Protein AF-A0A5B1L0W1-F1 (afdb_monomer_lite)

Structure (mmCIF, N/CA/C/O backbone):
data_AF-A0A5B1L0W1-F1
#
_entry.id   AF-A0A5B1L0W1-F1
#
loop_
_atom_site.group_PDB
_atom_site.id
_atom_site.type_symbol
_atom_site.label_atom_id
_atom_site.label_alt_id
_atom_site.label_comp_id
_atom_site.label_asym_id
_atom_site.label_entity_id
_atom_site.label_seq_id
_atom_site.pdbx_PDB_ins_code
_atom_site.Cartn_x
_atom_site.Cartn_y
_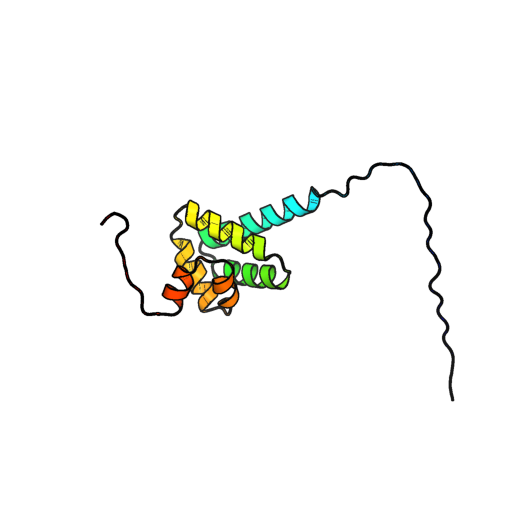atom_site.Cartn_z
_atom_site.occupancy
_atom_site.B_iso_or_equiv
_atom_site.auth_seq_id
_atom_site.auth_comp_id
_atom_site.auth_asym_id
_atom_site.auth_atom_id
_atom_site.pdbx_PDB_model_num
ATOM 1 N N . VAL A 1 1 ? -57.206 -21.236 12.088 1.00 37.44 1 VAL A N 1
ATOM 2 C CA . VAL A 1 1 ? -55.992 -21.729 12.775 1.00 37.44 1 VAL A CA 1
ATOM 3 C C . VAL A 1 1 ? -55.122 -20.520 13.109 1.00 37.44 1 VAL A C 1
ATOM 5 O O . VAL A 1 1 ? -54.642 -19.893 12.183 1.00 37.44 1 VAL A O 1
ATOM 8 N N . ILE A 1 2 ? -55.053 -20.171 14.406 1.00 37.03 2 ILE A N 1
ATOM 9 C CA . ILE A 1 2 ? -53.945 -19.508 15.144 1.00 37.03 2 ILE A CA 1
ATOM 10 C C . ILE A 1 2 ? -53.471 -18.125 14.606 1.00 37.03 2 ILE A C 1
ATOM 12 O O . ILE A 1 2 ? -52.793 -18.054 13.594 1.00 37.03 2 ILE A O 1
ATOM 16 N N . MET A 1 3 ? -53.961 -16.990 15.142 1.00 36.38 3 MET A N 1
ATOM 17 C CA . MET A 1 3 ? -53.456 -16.195 16.304 1.00 36.38 3 MET A CA 1
ATOM 18 C C . MET A 1 3 ? -52.478 -15.075 15.864 1.00 36.38 3 MET A C 1
ATOM 20 O O . MET A 1 3 ? -51.353 -15.342 15.477 1.00 36.38 3 MET A O 1
ATOM 24 N N . LYS A 1 4 ? -52.952 -13.827 15.689 1.00 47.94 4 LYS A N 1
ATOM 25 C CA . LYS A 1 4 ? -52.780 -12.686 16.625 1.00 47.94 4 LYS A CA 1
ATOM 26 C C . LYS A 1 4 ? -51.344 -12.530 17.146 1.00 47.94 4 LYS A C 1
ATOM 28 O O . LYS A 1 4 ? -50.978 -13.278 18.034 1.00 47.94 4 LYS A O 1
ATOM 33 N N . PHE A 1 5 ? -50.638 -11.482 16.711 1.00 38.34 5 PHE A N 1
ATOM 34 C CA . PHE A 1 5 ? -49.940 -10.563 17.622 1.00 38.34 5 PHE A CA 1
ATOM 35 C C . PHE A 1 5 ? -49.796 -9.176 16.981 1.00 38.34 5 PHE A C 1
ATOM 37 O O . PHE A 1 5 ? -49.023 -8.942 16.059 1.00 38.34 5 PHE A O 1
ATOM 44 N N . LEU A 1 6 ? -50.621 -8.271 17.497 1.00 37.94 6 LEU A N 1
ATOM 45 C CA . LEU A 1 6 ? -50.484 -6.825 17.444 1.00 37.94 6 LEU A CA 1
ATOM 46 C C . LEU A 1 6 ? -49.270 -6.453 18.306 1.00 37.94 6 LEU A C 1
ATOM 48 O O . LEU A 1 6 ? -49.268 -6.788 19.489 1.00 37.94 6 LEU A O 1
ATOM 52 N N . VAL A 1 7 ? -48.288 -5.738 17.759 1.00 44.78 7 VAL A N 1
ATOM 53 C CA . VAL A 1 7 ? -47.370 -4.925 18.570 1.00 44.78 7 VAL A CA 1
ATOM 54 C C . VAL A 1 7 ? -47.237 -3.560 17.906 1.00 44.78 7 VAL A C 1
ATOM 56 O O . VAL A 1 7 ? -46.494 -3.359 16.951 1.00 44.78 7 VAL A O 1
ATOM 59 N N . VAL A 1 8 ? -48.036 -2.635 18.429 1.00 41.38 8 VAL A N 1
ATOM 60 C CA . VAL A 1 8 ? -47.885 -1.188 18.295 1.00 41.38 8 VAL A CA 1
ATOM 61 C C . VAL A 1 8 ? -46.628 -0.812 19.073 1.00 41.38 8 VAL A C 1
ATOM 63 O O . VAL A 1 8 ? -46.620 -0.935 20.296 1.00 41.38 8 VAL A O 1
ATOM 66 N N . PHE A 1 9 ? -45.567 -0.376 18.393 1.00 40.97 9 PHE A N 1
ATOM 67 C CA . PHE A 1 9 ? -44.473 0.305 19.080 1.00 40.97 9 PHE A CA 1
ATOM 68 C C . PHE A 1 9 ? -44.806 1.787 19.182 1.00 40.97 9 PHE A C 1
ATOM 70 O O . PHE A 1 9 ? -44.968 2.498 18.191 1.00 40.97 9 PHE A O 1
ATOM 77 N N . ALA A 1 10 ? -45.001 2.180 20.434 1.00 47.66 10 ALA A N 1
ATOM 78 C CA . ALA A 1 10 ? -45.424 3.481 20.878 1.00 47.66 10 ALA A CA 1
ATOM 79 C C . ALA A 1 10 ? -44.440 4.589 20.481 1.00 47.66 10 ALA A C 1
ATOM 81 O O . ALA A 1 10 ? -43.221 4.442 20.507 1.00 47.66 10 ALA A O 1
ATOM 82 N N . SER A 1 11 ? -45.049 5.723 20.171 1.00 46.47 11 SER A N 1
ATOM 83 C CA . SER A 1 11 ? -44.522 7.078 20.183 1.00 46.47 11 SER A CA 1
ATOM 84 C C . SER A 1 11 ? -43.528 7.363 21.314 1.00 46.47 11 SER A C 1
ATOM 86 O O . SER A 1 11 ? -43.900 7.337 22.485 1.00 46.47 11 SER A O 1
ATOM 88 N N . CYS A 1 12 ? -42.324 7.797 20.942 1.00 43.72 12 CYS A N 1
ATOM 89 C CA . CYS A 1 12 ? -41.505 8.695 21.753 1.00 43.72 12 CYS A CA 1
ATOM 90 C C . CYS A 1 12 ? -41.379 10.027 21.009 1.00 43.72 12 CYS A C 1
ATOM 92 O O . CYS A 1 12 ? -40.414 10.275 20.291 1.00 43.72 12 CYS A O 1
ATOM 94 N N . VAL A 1 13 ? -42.391 10.882 21.174 1.00 47.75 13 VAL A N 1
ATOM 95 C CA . VAL A 1 13 ? -42.218 12.330 21.031 1.00 47.75 13 VAL A CA 1
ATOM 96 C C . VAL A 1 13 ? -41.529 12.775 22.315 1.00 47.75 13 VAL A C 1
ATOM 98 O O . VAL A 1 13 ? -42.161 12.809 23.369 1.00 47.75 13 VAL A O 1
ATOM 101 N N . LEU A 1 14 ? -40.228 13.047 22.247 1.00 51.28 14 LEU A N 1
ATOM 102 C CA . LEU A 1 14 ? -39.512 13.700 23.336 1.00 51.28 14 LEU A CA 1
ATOM 103 C C . LEU A 1 14 ? -39.362 15.181 23.015 1.00 51.28 14 LEU A C 1
ATOM 105 O O . LEU A 1 14 ? -38.935 15.580 21.933 1.00 51.28 14 LEU A O 1
ATOM 109 N N . ALA A 1 15 ? -39.826 15.961 23.982 1.00 47.22 15 ALA A N 1
ATOM 110 C CA . ALA A 1 15 ? -39.954 17.394 23.956 1.00 47.22 15 ALA A CA 1
ATOM 111 C C . ALA A 1 15 ? -38.608 18.114 23.805 1.00 47.22 15 ALA A C 1
ATOM 113 O O . ALA A 1 15 ? -37.568 17.676 24.293 1.00 47.22 15 ALA A O 1
ATOM 114 N N . VAL A 1 16 ? -38.715 19.275 23.164 1.00 48.66 16 VAL A N 1
ATOM 115 C CA . VAL A 1 16 ? -37.795 20.410 23.183 1.00 48.66 16 VAL A CA 1
ATOM 116 C C . VAL A 1 16 ? -37.134 20.607 24.551 1.00 48.66 16 VAL A C 1
ATOM 118 O O . VAL A 1 16 ? -37.805 20.850 25.552 1.00 48.66 16 VAL A O 1
ATOM 121 N N . SER A 1 17 ? -35.805 20.653 24.547 1.00 50.00 17 SER A N 1
ATOM 122 C CA . SER A 1 17 ? -35.054 21.616 25.346 1.00 50.00 17 SER A CA 1
ATOM 123 C C . SER A 1 17 ? -34.040 22.302 24.432 1.00 50.00 17 SER A C 1
ATOM 125 O O . SER A 1 17 ? -33.331 21.672 23.649 1.00 50.00 17 SER A O 1
ATOM 127 N N . ALA A 1 18 ? -34.057 23.633 24.460 1.00 50.44 18 ALA A N 1
ATOM 128 C CA . ALA A 1 18 ? -33.112 24.473 23.752 1.00 50.44 18 ALA A CA 1
ATOM 129 C C . ALA A 1 18 ? -31.713 24.248 24.339 1.00 50.44 18 ALA A C 1
ATOM 131 O O . ALA A 1 18 ? -31.421 24.643 25.464 1.00 50.44 18 ALA A O 1
ATOM 132 N N . GLY A 1 19 ? -30.865 23.597 23.559 1.00 40.12 19 GLY A N 1
ATOM 133 C CA . GLY A 1 19 ? -29.457 23.403 23.840 1.00 40.12 19 GLY A CA 1
ATOM 134 C C . GLY A 1 19 ? -28.809 22.994 22.535 1.00 40.12 19 GLY A C 1
ATOM 135 O O . GLY A 1 19 ? -29.051 21.899 22.039 1.00 40.12 19 GLY A O 1
ATOM 136 N N . VAL A 1 20 ? -28.055 23.914 21.945 1.00 48.22 20 VAL A N 1
ATOM 137 C CA . VAL A 1 20 ? -27.181 23.656 20.805 1.00 48.22 20 VAL A CA 1
ATOM 138 C C . VAL A 1 20 ? -26.250 22.509 21.199 1.00 48.22 20 VAL A C 1
ATOM 140 O O . VAL A 1 20 ? -25.291 22.708 21.936 1.00 48.22 20 VAL A O 1
ATOM 143 N N . THR A 1 21 ? -26.551 21.294 20.754 1.00 42.75 21 THR A N 1
ATOM 144 C CA . THR A 1 21 ? -25.566 20.221 20.687 1.00 42.75 21 THR A CA 1
ATOM 145 C C . THR A 1 21 ? -25.166 20.120 19.234 1.00 42.75 21 THR A C 1
ATOM 147 O O . THR A 1 21 ? -25.806 19.476 18.405 1.00 42.75 21 THR A O 1
ATOM 150 N N . GLU A 1 22 ? -24.110 20.864 18.917 1.00 43.91 22 GLU A N 1
ATOM 151 C CA . GLU A 1 22 ? -23.279 20.614 17.753 1.00 43.91 22 GLU A CA 1
ATOM 152 C C . GLU A 1 22 ? -23.078 19.100 17.666 1.00 43.91 22 GLU A C 1
ATOM 154 O O . GLU A 1 22 ? -22.460 18.487 18.541 1.00 43.91 22 GLU A O 1
ATOM 159 N N . MET A 1 23 ? -23.681 18.471 16.655 1.00 45.44 23 MET A N 1
ATOM 160 C CA . MET A 1 23 ? -23.364 17.094 16.316 1.00 45.44 23 MET A CA 1
ATOM 161 C C . MET A 1 23 ? -21.875 17.087 16.006 1.00 45.44 23 MET A C 1
ATOM 163 O O . MET A 1 23 ? -21.434 17.593 14.976 1.00 45.44 23 MET A O 1
ATOM 167 N N . SER A 1 24 ? -21.113 16.609 16.986 1.00 44.50 24 SER A N 1
ATOM 168 C CA . SER A 1 24 ? -19.664 16.616 17.006 1.00 44.50 24 SER A CA 1
ATOM 169 C C . SER A 1 24 ? -19.135 15.863 15.791 1.00 44.50 24 SER A C 1
ATOM 171 O O . SER A 1 24 ? -18.945 14.649 15.806 1.00 44.50 24 SER A O 1
ATOM 173 N N . ALA A 1 25 ? -18.819 16.622 14.746 1.00 47.66 25 ALA A N 1
ATOM 174 C CA . ALA A 1 25 ? -17.901 16.218 13.691 1.00 47.66 25 ALA A CA 1
ATOM 175 C C . ALA A 1 25 ? -16.465 16.014 14.233 1.00 47.66 25 ALA A C 1
ATOM 177 O O . ALA A 1 25 ? -15.572 15.608 13.492 1.00 47.66 25 ALA A O 1
ATOM 178 N N . GLY A 1 26 ? -16.229 16.272 15.528 1.00 42.78 26 GLY A N 1
ATOM 179 C CA . GLY A 1 26 ? -14.925 16.181 16.178 1.00 42.78 26 GLY A CA 1
ATOM 180 C C . GLY A 1 26 ? -14.515 14.772 16.617 1.00 42.78 26 GLY A C 1
ATOM 181 O O . GLY A 1 26 ? -13.323 14.488 16.638 1.00 42.78 26 GLY A O 1
ATOM 182 N N . SER A 1 27 ? -15.453 13.862 16.914 1.00 47.09 27 SER A N 1
ATOM 183 C CA . SER A 1 27 ? -15.097 12.551 17.499 1.00 47.09 27 SER A CA 1
ATOM 184 C C . SER A 1 27 ? -14.750 11.456 16.481 1.00 47.09 27 SER A C 1
ATOM 186 O O . SER A 1 27 ? -14.115 10.474 16.851 1.00 47.09 27 SER A O 1
ATOM 188 N N . MET A 1 28 ? -15.169 11.588 15.218 1.00 52.38 28 MET A N 1
ATOM 189 C CA . MET A 1 28 ? -14.890 10.591 14.165 1.00 52.38 28 MET A CA 1
ATOM 190 C C . MET A 1 28 ? -13.613 10.925 13.372 1.00 52.38 28 MET A C 1
ATOM 192 O O . MET A 1 28 ? -12.990 10.056 12.760 1.00 52.38 28 MET A O 1
ATOM 196 N N . SER A 1 29 ? -13.205 12.198 13.411 1.00 54.97 29 SER A N 1
ATOM 197 C CA . SER A 1 29 ? -11.994 12.707 12.759 1.00 54.97 29 SER A CA 1
ATOM 198 C C . SER A 1 29 ? -10.719 12.218 13.456 1.00 54.97 29 SER A C 1
ATOM 200 O O . SER A 1 29 ? -9.786 11.770 12.789 1.00 54.97 29 SER A O 1
ATOM 202 N N . SER A 1 30 ? -10.706 12.202 14.795 1.00 61.47 30 SER A N 1
ATOM 203 C CA . SER A 1 30 ? -9.592 11.655 15.583 1.00 61.47 30 SER A CA 1
ATOM 204 C C . SER A 1 30 ? -9.379 10.166 15.309 1.00 61.47 30 SER A C 1
ATOM 206 O O . SER A 1 30 ? -8.253 9.754 15.038 1.00 61.47 30 SER A O 1
ATOM 208 N N . SER A 1 31 ? -10.457 9.375 15.253 1.00 83.06 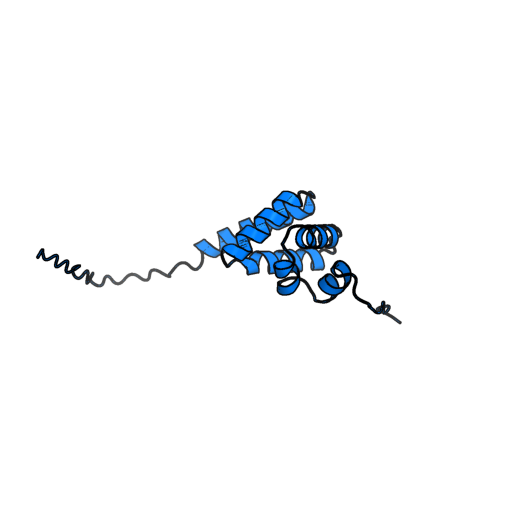31 SER A N 1
ATOM 209 C CA . SER A 1 31 ? -10.349 7.932 15.012 1.00 83.06 31 SER A CA 1
ATOM 210 C C . SER A 1 31 ? -9.803 7.590 13.627 1.00 83.06 31 SER A C 1
ATOM 212 O O . SER A 1 31 ? -9.018 6.660 13.492 1.00 83.06 31 SER A O 1
ATOM 214 N N . ASN A 1 32 ? -10.185 8.327 12.578 1.00 88.62 32 ASN A N 1
ATOM 215 C CA . ASN A 1 32 ? -9.693 8.023 11.230 1.00 88.62 32 ASN A CA 1
ATOM 216 C C . ASN A 1 32 ? -8.212 8.366 11.077 1.00 88.62 32 ASN A C 1
ATOM 218 O O . ASN A 1 32 ? -7.485 7.617 10.432 1.00 88.62 32 ASN A O 1
ATOM 222 N N . LYS A 1 33 ? -7.756 9.445 11.718 1.00 92.12 33 LYS A N 1
ATOM 223 C CA . LYS A 1 33 ? -6.348 9.838 11.692 1.00 92.12 33 LYS A CA 1
ATOM 224 C C . LYS A 1 33 ? -5.448 8.815 12.391 1.00 92.12 33 LYS A C 1
ATOM 226 O O . LYS A 1 33 ? -4.389 8.486 11.869 1.00 92.12 33 LYS A O 1
ATOM 231 N N . GLU A 1 34 ? -5.896 8.253 13.512 1.00 94.12 34 GLU A N 1
ATOM 232 C CA . GLU A 1 34 ? -5.188 7.160 14.195 1.00 94.12 34 GLU A CA 1
ATOM 233 C C . GLU A 1 34 ? -5.100 5.893 13.326 1.00 94.12 34 GLU A C 1
ATOM 235 O O . GLU A 1 34 ? -4.069 5.222 13.293 1.00 94.12 34 GLU A O 1
ATOM 240 N N . LEU A 1 35 ? -6.166 5.564 12.586 1.00 95.19 35 LEU A N 1
ATOM 241 C CA . LEU A 1 35 ? -6.171 4.431 11.654 1.00 95.19 35 LEU A CA 1
ATOM 242 C C . LEU A 1 35 ? -5.251 4.670 10.445 1.00 95.19 35 LEU A C 1
ATOM 244 O O . LEU A 1 35 ? -4.559 3.746 10.016 1.00 95.19 35 LEU A O 1
ATOM 248 N N . GLU A 1 36 ? -5.213 5.898 9.918 1.00 96.50 36 GLU A N 1
ATOM 249 C CA . GLU A 1 36 ? -4.265 6.301 8.871 1.00 96.50 36 GLU A CA 1
ATOM 250 C C . GLU A 1 36 ? -2.821 6.141 9.348 1.00 96.50 36 GLU A C 1
ATOM 252 O O . GLU A 1 36 ? -2.022 5.491 8.675 1.00 96.50 36 GLU A O 1
ATOM 257 N N . GLU A 1 37 ? -2.499 6.669 10.530 1.00 96.25 37 GLU A N 1
ATOM 258 C CA . GLU A 1 37 ? -1.164 6.574 11.119 1.00 96.25 37 GLU A CA 1
ATOM 259 C C . GLU A 1 37 ? -0.760 5.116 11.365 1.00 96.25 37 GLU A C 1
ATOM 261 O O . GLU A 1 37 ? 0.350 4.703 11.030 1.00 96.25 37 GLU A O 1
ATOM 266 N N . LYS A 1 38 ? -1.679 4.292 11.875 1.00 96.62 38 LYS A N 1
ATOM 267 C CA . LYS A 1 38 ? -1.431 2.867 12.101 1.00 96.62 38 LYS A CA 1
ATOM 268 C C . LYS A 1 38 ? -1.132 2.112 10.802 1.00 96.62 38 LYS A C 1
ATOM 270 O O . LYS A 1 38 ? -0.189 1.313 10.758 1.00 96.62 38 LYS A O 1
ATOM 275 N N . LEU A 1 39 ? -1.909 2.358 9.746 1.00 97.50 39 LEU A N 1
ATOM 276 C CA . LEU A 1 39 ? -1.686 1.738 8.440 1.00 97.50 39 LEU A CA 1
ATOM 277 C C . LEU A 1 39 ? -0.367 2.215 7.823 1.00 97.50 39 LEU A C 1
ATOM 279 O O . LEU A 1 39 ? 0.428 1.390 7.375 1.00 97.50 39 LEU A O 1
ATOM 283 N N . TYR A 1 40 ? -0.110 3.522 7.855 1.00 97.62 40 TYR A N 1
ATOM 284 C CA . TYR A 1 40 ? 1.129 4.122 7.368 1.00 97.62 40 TYR A CA 1
ATOM 285 C C . TYR A 1 40 ? 2.358 3.537 8.083 1.00 97.62 40 TYR A C 1
ATOM 287 O O . TYR A 1 40 ? 3.291 3.071 7.430 1.00 97.62 40 TYR A O 1
ATOM 295 N N . ASN A 1 41 ? 2.319 3.441 9.415 1.00 97.12 41 ASN A N 1
ATOM 296 C CA . ASN A 1 41 ? 3.395 2.853 10.213 1.00 97.12 41 ASN A CA 1
ATOM 297 C C . ASN A 1 41 ? 3.613 1.370 9.899 1.00 97.12 41 ASN A C 1
ATOM 299 O O . ASN A 1 41 ? 4.759 0.946 9.784 1.00 97.12 41 ASN A O 1
ATOM 303 N N . SER A 1 42 ? 2.543 0.594 9.693 1.00 97.69 42 SER A N 1
ATOM 304 C CA . SER A 1 42 ? 2.656 -0.819 9.290 1.00 97.69 42 SER A CA 1
ATOM 305 C C . SER A 1 42 ? 3.394 -0.967 7.950 1.00 97.69 42 SER A C 1
ATOM 307 O O . SER A 1 42 ? 4.204 -1.873 7.770 1.00 97.69 42 SER A O 1
ATOM 309 N N . ILE A 1 43 ? 3.154 -0.046 7.010 1.00 97.62 43 ILE A N 1
ATOM 310 C CA . ILE A 1 43 ? 3.830 -0.029 5.706 1.00 97.62 43 ILE A CA 1
ATOM 311 C C . ILE A 1 43 ? 5.296 0.396 5.856 1.00 97.62 43 ILE A C 1
ATOM 313 O O . ILE A 1 43 ? 6.174 -0.191 5.221 1.00 97.62 43 ILE A O 1
ATOM 317 N N . LEU A 1 44 ? 5.592 1.383 6.706 1.00 96.00 44 LEU A N 1
ATOM 318 C CA . LEU A 1 44 ? 6.965 1.829 6.951 1.00 96.00 44 LEU A CA 1
ATOM 319 C C . LEU A 1 44 ? 7.830 0.768 7.636 1.00 96.00 44 LEU A C 1
ATOM 321 O O . LEU A 1 44 ? 8.983 0.583 7.247 1.00 96.00 44 LEU A O 1
ATOM 325 N N . THR A 1 45 ? 7.287 0.048 8.618 1.00 96.19 45 THR A N 1
ATOM 326 C CA . THR A 1 45 ? 8.010 -1.028 9.315 1.00 96.19 45 THR A CA 1
ATOM 327 C C . THR A 1 45 ? 8.143 -2.300 8.476 1.00 96.19 45 THR A C 1
ATOM 329 O O . THR A 1 45 ? 8.892 -3.200 8.851 1.00 96.19 45 THR A O 1
ATOM 332 N N . GLY A 1 46 ? 7.459 -2.372 7.329 1.00 95.25 46 GLY A N 1
ATOM 333 C CA . GLY A 1 46 ? 7.472 -3.530 6.438 1.00 95.25 46 GLY A CA 1
ATOM 334 C C . GLY A 1 46 ? 6.554 -4.669 6.887 1.00 95.25 46 GLY A C 1
ATOM 335 O O . GLY A 1 46 ? 6.634 -5.765 6.332 1.00 95.25 46 GLY A O 1
ATOM 336 N N . ASP A 1 47 ? 5.664 -4.426 7.853 1.00 97.50 47 ASP A N 1
ATOM 337 C CA . ASP A 1 47 ? 4.598 -5.359 8.226 1.00 97.50 47 ASP A CA 1
ATOM 338 C C . ASP A 1 47 ? 3.450 -5.293 7.203 1.00 97.50 47 ASP A C 1
ATOM 340 O O . ASP A 1 47 ? 2.348 -4.781 7.440 1.00 97.50 47 ASP A O 1
ATOM 344 N N . TYR A 1 48 ? 3.744 -5.793 6.003 1.00 97.62 48 TYR A N 1
ATOM 345 C CA . TYR A 1 48 ? 2.813 -5.756 4.882 1.00 97.62 48 TYR A CA 1
ATOM 346 C C . TYR A 1 48 ? 1.614 -6.682 5.076 1.00 97.62 48 TYR A C 1
ATOM 348 O O . TYR A 1 48 ? 0.545 -6.395 4.541 1.00 97.62 48 TYR A O 1
ATOM 356 N N . ASP A 1 49 ? 1.759 -7.764 5.840 1.00 96.69 49 ASP A N 1
ATOM 357 C CA . ASP A 1 49 ? 0.656 -8.688 6.107 1.00 96.69 49 ASP A CA 1
ATOM 358 C C . ASP A 1 49 ? -0.406 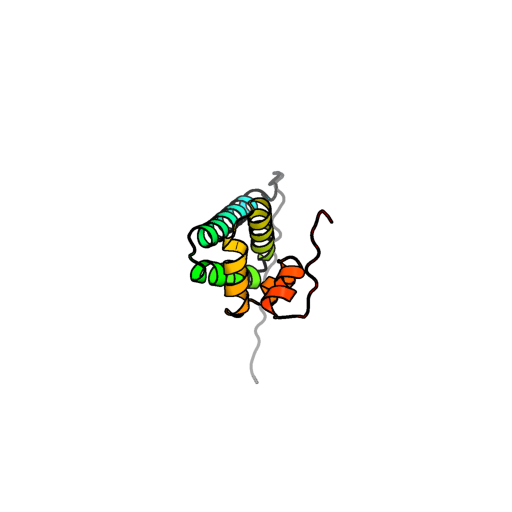-7.994 6.979 1.00 96.69 49 ASP A C 1
ATOM 360 O O . ASP A 1 49 ? -1.602 -8.029 6.660 1.00 96.69 49 ASP A O 1
ATOM 364 N N . SER A 1 50 ? 0.020 -7.252 8.011 1.00 97.12 50 SER A N 1
ATOM 365 C CA . SER A 1 50 ? -0.880 -6.382 8.774 1.00 97.12 50 SER A CA 1
ATOM 366 C C . SER A 1 50 ? -1.433 -5.235 7.935 1.00 97.12 50 SER A C 1
ATOM 368 O O . SER A 1 50 ? -2.609 -4.900 8.085 1.00 97.12 50 SER A O 1
ATOM 370 N N . ALA A 1 51 ? -0.631 -4.619 7.062 1.00 97.81 51 ALA A N 1
ATOM 371 C CA . ALA A 1 51 ? -1.099 -3.532 6.202 1.00 97.81 51 ALA A CA 1
ATOM 372 C C . ALA A 1 51 ? -2.205 -4.004 5.242 1.00 97.81 51 ALA A C 1
ATOM 374 O O . ALA A 1 51 ? -3.253 -3.372 5.151 1.00 97.81 51 ALA A O 1
ATOM 375 N N . VAL A 1 52 ? -2.025 -5.154 4.584 1.00 98.06 52 VAL A N 1
ATOM 376 C CA . VAL A 1 52 ? -3.034 -5.741 3.687 1.00 98.06 52 VAL A CA 1
ATOM 377 C C . VAL A 1 52 ? -4.317 -6.066 4.449 1.00 98.06 52 VAL A C 1
ATOM 379 O O . VAL A 1 52 ? -5.404 -5.710 3.993 1.00 98.06 52 VAL A O 1
ATOM 382 N N . ARG A 1 53 ? -4.208 -6.690 5.629 1.00 97.75 53 ARG A N 1
ATOM 383 C CA . ARG A 1 53 ? -5.372 -7.018 6.464 1.00 97.75 53 ARG A CA 1
ATOM 384 C C . ARG A 1 53 ? -6.157 -5.769 6.870 1.00 97.75 53 ARG A C 1
ATOM 386 O O . ARG A 1 53 ? -7.378 -5.760 6.732 1.00 97.75 53 ARG A O 1
ATOM 393 N N . GLN A 1 54 ? -5.465 -4.724 7.325 1.00 97.25 54 GLN A N 1
ATOM 394 C CA . GLN A 1 54 ? -6.081 -3.446 7.695 1.00 97.25 54 GLN A CA 1
ATOM 395 C C . GLN A 1 54 ? -6.787 -2.798 6.502 1.00 97.25 54 GLN A C 1
ATOM 397 O O . GLN A 1 54 ? -7.930 -2.372 6.624 1.00 97.25 54 GLN A O 1
ATOM 402 N N . SER A 1 55 ? -6.161 -2.789 5.327 1.00 97.69 55 SER A N 1
ATOM 403 C CA . SER A 1 55 ? -6.753 -2.190 4.128 1.00 97.69 55 SER A CA 1
ATOM 404 C C . SER A 1 55 ? -7.997 -2.926 3.641 1.00 97.69 55 SER A C 1
ATOM 406 O O . SER A 1 55 ? -8.979 -2.284 3.273 1.00 97.69 55 SER A O 1
ATOM 408 N N . LEU A 1 56 ? -7.997 -4.260 3.678 1.00 97.56 56 LEU A N 1
ATOM 409 C CA . LEU A 1 56 ? -9.191 -5.053 3.368 1.00 97.56 56 LEU A CA 1
ATOM 410 C C . LEU A 1 56 ? -10.322 -4.766 4.364 1.00 97.56 56 LEU A C 1
ATOM 412 O O . LEU A 1 56 ? -11.474 -4.600 3.970 1.00 97.56 56 LEU A O 1
ATOM 416 N N . GLU A 1 57 ? -9.995 -4.668 5.652 1.00 96.75 57 GLU A N 1
ATOM 417 C CA . GLU A 1 57 ? -10.958 -4.323 6.695 1.00 96.75 57 GLU A CA 1
ATOM 418 C C . GLU A 1 57 ? -11.543 -2.914 6.497 1.00 96.75 57 GLU A C 1
ATOM 420 O O . GLU A 1 57 ? -12.761 -2.740 6.557 1.00 96.75 57 GLU A O 1
ATOM 425 N N . TYR A 1 58 ? -10.708 -1.914 6.206 1.00 96.31 58 TYR A N 1
ATOM 426 C CA . TYR A 1 58 ? -11.159 -0.537 5.993 1.00 96.31 58 TYR A CA 1
ATOM 427 C C . TYR A 1 58 ? -12.017 -0.393 4.739 1.00 96.31 58 TYR A C 1
ATOM 429 O O . TYR A 1 58 ? -13.019 0.319 4.782 1.00 96.31 58 TYR A O 1
ATOM 437 N N . GLU A 1 59 ? -11.686 -1.091 3.650 1.00 96.25 59 GLU A N 1
ATOM 438 C CA . GLU A 1 59 ? -12.527 -1.099 2.450 1.00 96.25 59 GLU A CA 1
ATOM 439 C C . GLU A 1 59 ? -13.896 -1.734 2.733 1.00 96.25 59 GLU A C 1
ATOM 441 O O . GLU A 1 59 ? -14.924 -1.153 2.385 1.00 96.25 59 GLU A O 1
ATOM 446 N N . ASN A 1 60 ? -13.933 -2.860 3.456 1.00 94.94 60 ASN A N 1
ATOM 447 C CA . ASN A 1 60 ? -15.183 -3.525 3.842 1.00 94.94 60 ASN A CA 1
ATOM 448 C C . ASN A 1 60 ? -16.060 -2.667 4.771 1.00 94.94 60 ASN A C 1
ATOM 450 O O . ASN A 1 60 ? -17.283 -2.777 4.744 1.00 94.94 60 ASN A O 1
ATOM 454 N N . GLN A 1 61 ? -15.452 -1.794 5.579 1.00 94.75 61 GLN A N 1
ATOM 455 C CA . GLN A 1 61 ? -16.157 -0.833 6.435 1.00 94.75 61 GLN A CA 1
ATOM 456 C C . GLN A 1 61 ? -16.571 0.454 5.696 1.00 94.75 61 GLN A C 1
ATOM 458 O O . GLN A 1 61 ? -17.099 1.371 6.324 1.00 94.75 61 GLN A O 1
ATOM 463 N N . GLY A 1 62 ? -16.303 0.572 4.390 1.00 93.88 62 GLY A N 1
ATOM 464 C CA . GLY A 1 62 ? -16.558 1.794 3.621 1.00 93.88 62 GLY A CA 1
ATOM 465 C C . GLY A 1 62 ? -15.616 2.956 3.965 1.00 93.88 62 GLY A C 1
ATOM 466 O O . GLY A 1 62 ? -15.873 4.093 3.579 1.00 93.88 62 GLY A O 1
ATOM 467 N N . LYS A 1 63 ? -14.510 2.685 4.668 1.00 94.88 63 LYS A N 1
ATOM 468 C CA . LYS A 1 63 ? -13.505 3.661 5.120 1.00 94.88 63 LYS A CA 1
ATOM 469 C C . LYS A 1 63 ? -12.295 3.750 4.191 1.00 94.88 63 LYS A C 1
ATOM 471 O O . LYS A 1 63 ? -11.205 4.128 4.613 1.00 94.88 63 LYS A O 1
ATOM 476 N N . GLY A 1 64 ? -12.448 3.420 2.912 1.00 94.50 64 GLY A N 1
ATOM 477 C CA . GLY A 1 64 ? -11.310 3.402 1.994 1.00 94.50 64 GLY A CA 1
ATOM 478 C C . GLY A 1 64 ? -10.677 4.779 1.713 1.00 94.50 64 GLY A C 1
ATOM 479 O O . GLY A 1 64 ? -9.585 4.835 1.157 1.00 94.50 64 GLY A O 1
ATOM 480 N N . SER A 1 65 ? -11.274 5.890 2.169 1.00 95.94 65 SER A N 1
ATOM 481 C CA . SER A 1 65 ? -10.601 7.201 2.213 1.00 95.94 65 SER A CA 1
ATOM 482 C C . SER A 1 65 ? -9.313 7.180 3.048 1.00 95.94 65 SER A C 1
ATOM 484 O O . SER A 1 65 ? -8.353 7.850 2.686 1.00 95.94 65 SER A O 1
ATOM 486 N N . ILE A 1 66 ? -9.259 6.361 4.107 1.00 96.69 66 ILE A N 1
ATOM 487 C CA . ILE A 1 66 ? -8.050 6.130 4.918 1.00 96.69 66 ILE A CA 1
ATOM 488 C C . ILE A 1 66 ? -6.930 5.580 4.029 1.00 96.69 66 ILE A C 1
ATOM 490 O O . ILE A 1 66 ? -5.801 6.064 4.051 1.00 96.69 66 ILE A O 1
ATOM 494 N N . ILE A 1 67 ? -7.258 4.595 3.189 1.00 97.62 67 ILE A N 1
ATOM 495 C CA . ILE A 1 67 ? -6.303 3.961 2.275 1.00 97.62 67 ILE A CA 1
ATOM 496 C C . ILE A 1 67 ? -5.805 4.984 1.252 1.00 97.62 67 ILE A C 1
ATOM 498 O O . ILE A 1 67 ? -4.605 5.066 1.002 1.00 97.62 67 ILE A O 1
ATOM 502 N N . GLN A 1 68 ? -6.712 5.790 0.693 1.00 97.62 68 GLN A N 1
ATOM 503 C CA . GLN A 1 68 ? -6.368 6.848 -0.256 1.00 97.62 68 GLN A CA 1
ATOM 504 C C . GLN A 1 68 ? -5.393 7.868 0.343 1.00 97.62 68 GLN A C 1
ATOM 506 O O . GLN A 1 68 ? -4.391 8.204 -0.287 1.00 97.62 68 GLN A O 1
ATOM 511 N N . ASN A 1 69 ? -5.666 8.334 1.562 1.00 97.31 69 ASN A N 1
ATOM 512 C CA . ASN A 1 69 ? -4.825 9.310 2.249 1.00 97.31 69 ASN A CA 1
ATOM 513 C C . ASN A 1 69 ? -3.431 8.743 2.532 1.00 97.31 69 ASN A C 1
ATOM 515 O O . ASN A 1 69 ? -2.431 9.391 2.229 1.00 97.31 69 ASN A O 1
ATOM 519 N N . VAL A 1 70 ? -3.351 7.501 3.018 1.00 97.62 70 VAL A N 1
ATOM 520 C CA . VAL A 1 70 ? -2.067 6.832 3.271 1.00 97.62 70 VAL A CA 1
ATOM 521 C C . VAL A 1 70 ? -1.263 6.645 1.983 1.00 97.62 70 VAL A C 1
ATOM 523 O O . VAL A 1 70 ? -0.069 6.931 1.972 1.00 97.62 70 VAL A O 1
ATOM 526 N N . VAL A 1 71 ? -1.895 6.221 0.882 1.00 97.69 71 VAL A N 1
ATOM 527 C CA . VAL A 1 71 ? -1.218 6.079 -0.420 1.00 97.69 71 VAL A CA 1
ATOM 528 C C . VAL A 1 71 ? -0.688 7.423 -0.919 1.00 97.69 71 VAL A C 1
ATOM 530 O O . VAL A 1 71 ? 0.454 7.493 -1.370 1.00 97.69 71 VAL A O 1
ATOM 533 N N . ASN A 1 72 ? -1.477 8.494 -0.804 1.00 97.31 72 ASN A N 1
ATOM 534 C CA . ASN A 1 72 ? -1.037 9.834 -1.187 1.00 97.31 72 ASN A CA 1
ATOM 535 C C . ASN A 1 72 ? 0.183 10.276 -0.373 1.00 97.31 72 ASN A C 1
ATOM 537 O O . ASN A 1 72 ? 1.167 10.719 -0.961 1.00 97.31 72 ASN A O 1
ATOM 541 N N . ASN A 1 73 ? 0.148 10.101 0.950 1.00 96.88 73 ASN A N 1
ATOM 542 C CA . ASN A 1 73 ? 1.261 10.474 1.824 1.00 96.88 73 ASN A CA 1
ATOM 543 C C . ASN A 1 73 ? 2.527 9.676 1.490 1.00 96.88 73 ASN A C 1
ATOM 545 O O . ASN A 1 73 ? 3.582 10.261 1.288 1.00 96.88 73 ASN A O 1
ATOM 549 N N . LEU A 1 74 ? 2.416 8.359 1.300 1.00 96.69 74 LEU A N 1
ATOM 550 C CA . LEU A 1 74 ? 3.551 7.512 0.920 1.00 96.69 74 LEU A CA 1
ATOM 551 C C . LEU A 1 74 ? 4.214 7.936 -0.404 1.00 96.69 74 LEU A C 1
ATOM 553 O O . LEU A 1 74 ? 5.438 7.864 -0.532 1.00 96.69 74 LEU A O 1
ATOM 557 N N . ILE A 1 75 ? 3.418 8.391 -1.379 1.00 96.12 75 ILE A N 1
ATOM 558 C CA . ILE A 1 75 ? 3.919 8.914 -2.657 1.00 96.12 75 ILE A CA 1
ATOM 559 C C . ILE A 1 75 ? 4.602 10.272 -2.464 1.00 96.12 75 ILE A C 1
ATOM 561 O O . ILE A 1 75 ? 5.671 10.490 -3.033 1.00 96.12 75 ILE A O 1
ATOM 565 N N . ILE A 1 76 ? 4.001 11.170 -1.676 1.00 96.38 76 ILE A N 1
ATOM 566 C CA . ILE A 1 76 ? 4.565 12.493 -1.359 1.00 96.38 76 ILE A CA 1
ATOM 567 C C . ILE A 1 76 ? 5.915 12.342 -0.651 1.00 96.38 76 ILE A C 1
ATOM 569 O O . ILE A 1 76 ? 6.874 13.020 -1.013 1.00 96.38 76 ILE A O 1
ATOM 573 N N . ASP A 1 77 ? 6.007 11.402 0.287 1.00 95.38 77 ASP A N 1
ATOM 574 C CA . ASP A 1 77 ? 7.222 11.128 1.055 1.00 95.38 77 ASP A CA 1
ATOM 575 C C . ASP A 1 77 ? 8.297 10.393 0.235 1.00 95.38 77 ASP A C 1
ATOM 577 O O . ASP A 1 77 ? 9.417 10.192 0.705 1.00 95.38 77 ASP A O 1
ATOM 581 N N . GLY A 1 78 ? 7.977 9.950 -0.987 1.00 93.00 78 GLY A N 1
ATOM 582 C CA . GLY A 1 78 ? 8.891 9.172 -1.825 1.00 93.00 78 GLY A CA 1
ATOM 583 C C . GLY A 1 78 ? 9.246 7.811 -1.219 1.00 93.00 78 GLY A C 1
ATOM 584 O O . GLY A 1 78 ? 10.330 7.279 -1.471 1.00 93.00 78 GLY A O 1
ATOM 585 N N . SER A 1 79 ? 8.356 7.240 -0.402 1.00 94.00 79 SER A N 1
ATOM 586 C CA . SER A 1 79 ? 8.617 5.986 0.298 1.00 94.00 79 SER A CA 1
ATOM 587 C C . SER A 1 79 ? 8.674 4.820 -0.683 1.00 94.00 79 SER A C 1
ATOM 589 O O . SER A 1 79 ? 7.696 4.508 -1.369 1.00 94.00 79 SER A O 1
ATOM 591 N N . ARG A 1 80 ? 9.811 4.116 -0.725 1.00 93.75 80 ARG A N 1
ATOM 592 C CA . ARG A 1 80 ? 9.971 2.928 -1.580 1.00 93.75 80 ARG A CA 1
ATOM 593 C C . ARG A 1 80 ? 8.961 1.828 -1.240 1.00 93.75 80 ARG A C 1
ATOM 595 O O . ARG A 1 80 ? 8.420 1.227 -2.160 1.00 93.75 80 ARG A O 1
ATOM 602 N N . ASN A 1 81 ? 8.619 1.686 0.047 1.00 95.94 81 ASN A N 1
ATOM 603 C CA . ASN A 1 81 ? 7.705 0.666 0.572 1.00 95.94 81 ASN A CA 1
ATOM 604 C C . ASN A 1 81 ? 6.291 0.757 -0.032 1.00 95.94 81 ASN A C 1
ATOM 606 O O . ASN A 1 81 ? 5.509 -0.188 0.072 1.00 95.94 81 ASN A O 1
ATOM 610 N N . THR A 1 82 ? 5.953 1.876 -0.687 1.00 96.94 82 THR A N 1
ATOM 611 C CA . THR A 1 82 ? 4.727 2.017 -1.487 1.00 96.94 82 THR A CA 1
ATOM 612 C C . THR A 1 82 ? 4.614 0.920 -2.545 1.00 96.94 82 THR A C 1
ATOM 614 O O . THR A 1 82 ? 3.520 0.408 -2.795 1.00 96.94 82 THR A O 1
ATOM 617 N N . MET A 1 83 ? 5.737 0.541 -3.165 1.00 97.06 83 MET A N 1
ATOM 618 C CA . MET A 1 83 ? 5.772 -0.486 -4.205 1.00 97.06 83 MET A CA 1
ATOM 619 C C . MET A 1 83 ? 5.494 -1.871 -3.625 1.00 97.06 83 MET A C 1
ATOM 621 O O . MET A 1 83 ? 4.639 -2.588 -4.146 1.00 97.06 83 MET A O 1
ATOM 625 N N . GLU A 1 84 ? 6.154 -2.225 -2.523 1.00 97.19 84 GLU A N 1
ATOM 626 C CA . GLU A 1 84 ? 5.943 -3.485 -1.812 1.00 97.19 84 GLU A CA 1
ATOM 627 C C . GLU A 1 84 ? 4.516 -3.595 -1.280 1.00 97.19 84 GLU A C 1
ATOM 629 O O . GLU A 1 84 ? 3.878 -4.634 -1.450 1.00 97.19 84 GLU A O 1
ATOM 634 N N . TYR A 1 85 ? 3.978 -2.521 -0.700 1.00 98.19 85 TYR A N 1
ATOM 635 C CA . TYR A 1 85 ? 2.596 -2.484 -0.232 1.00 98.19 85 TYR A CA 1
ATOM 636 C C . TYR A 1 85 ? 1.601 -2.719 -1.377 1.00 98.19 85 TYR A C 1
ATOM 638 O O . TYR A 1 85 ? 0.704 -3.559 -1.260 1.00 98.19 85 TYR A O 1
ATOM 646 N N . CYS A 1 86 ? 1.790 -2.045 -2.515 1.00 98.19 86 CYS A N 1
ATOM 647 C CA . CYS A 1 86 ? 0.960 -2.245 -3.701 1.00 98.19 86 CYS A CA 1
ATOM 648 C C . CYS A 1 86 ? 1.045 -3.688 -4.226 1.00 98.19 86 CYS A C 1
ATOM 650 O O . CYS A 1 86 ? 0.017 -4.312 -4.500 1.00 98.19 86 CYS A O 1
ATOM 652 N N . TYR A 1 87 ? 2.253 -4.253 -4.298 1.00 98.06 87 TYR A N 1
ATOM 653 C CA . TYR A 1 87 ? 2.465 -5.641 -4.706 1.00 98.06 87 TYR A CA 1
ATOM 654 C C . TYR A 1 87 ? 1.768 -6.630 -3.763 1.00 98.06 87 TYR A C 1
ATOM 656 O O . TYR A 1 87 ? 1.068 -7.538 -4.213 1.00 98.06 87 TYR A O 1
ATOM 664 N N . LYS A 1 88 ? 1.903 -6.433 -2.448 1.00 98.12 88 LYS A N 1
ATOM 665 C CA . LYS A 1 88 ? 1.293 -7.289 -1.424 1.00 98.12 88 LYS A CA 1
ATOM 666 C C . LYS A 1 88 ? -0.231 -7.238 -1.466 1.00 98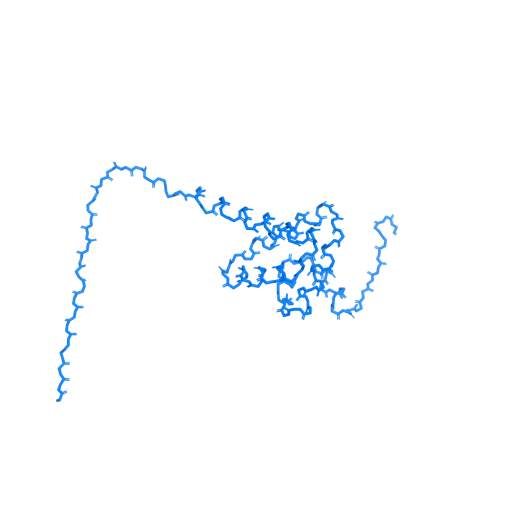.12 88 LYS A C 1
ATOM 668 O O . LYS A 1 88 ? -0.864 -8.288 -1.387 1.00 98.12 88 LYS A O 1
ATOM 673 N N . LEU A 1 89 ? -0.825 -6.067 -1.699 1.00 98.00 89 LEU A N 1
ATOM 674 C CA . LEU A 1 89 ? -2.257 -5.965 -1.993 1.00 98.00 89 LEU A CA 1
ATOM 675 C C . LEU A 1 89 ? -2.631 -6.713 -3.277 1.00 98.00 89 LEU A C 1
ATOM 677 O O . LEU A 1 89 ? -3.651 -7.398 -3.312 1.00 98.00 89 LEU A O 1
ATOM 681 N N . TRP A 1 90 ? -1.821 -6.607 -4.331 1.00 98.00 90 TRP A N 1
ATOM 682 C CA . TRP A 1 90 ? -2.112 -7.233 -5.619 1.00 98.00 90 TRP A CA 1
ATOM 683 C C . TRP A 1 90 ? -2.180 -8.765 -5.542 1.00 98.00 90 TRP A C 1
ATOM 685 O O . TRP A 1 90 ? -3.096 -9.370 -6.107 1.00 98.00 90 TRP A O 1
ATOM 695 N N . VAL A 1 91 ? -1.254 -9.386 -4.807 1.00 97.12 91 VAL A N 1
ATOM 696 C CA . VAL A 1 91 ? -1.231 -10.845 -4.590 1.00 97.12 91 VAL A CA 1
ATOM 697 C C . VAL A 1 91 ? -2.128 -11.300 -3.429 1.00 97.12 91 VAL A C 1
ATOM 699 O O . VAL A 1 91 ? -2.514 -12.462 -3.376 1.00 97.12 91 VAL A O 1
ATOM 702 N N . GLY A 1 92 ? -2.495 -10.394 -2.518 1.00 94.94 92 GLY A N 1
ATOM 703 C CA . GLY A 1 92 ? -3.279 -10.664 -1.307 1.00 94.94 92 GLY A CA 1
ATOM 704 C C . GLY A 1 92 ? -4.778 -10.372 -1.428 1.00 94.94 92 GLY A C 1
ATOM 705 O O . GLY A 1 92 ? -5.376 -9.884 -0.475 1.00 94.94 92 GLY A O 1
ATOM 706 N N . ASN A 1 93 ? -5.396 -10.617 -2.590 1.00 94.88 93 ASN A N 1
ATOM 707 C CA . ASN A 1 93 ? -6.821 -10.346 -2.882 1.00 94.88 93 ASN A CA 1
ATOM 708 C C . ASN A 1 93 ? -7.259 -8.861 -2.809 1.00 94.88 93 ASN A C 1
ATOM 710 O O . ASN A 1 93 ? -8.437 -8.539 -2.967 1.00 94.88 93 ASN A O 1
ATOM 714 N N . GLY A 1 94 ? -6.317 -7.931 -2.658 1.00 96.62 94 GLY A N 1
ATOM 715 C CA . GLY A 1 94 ? -6.531 -6.482 -2.614 1.00 96.62 94 GLY A CA 1
ATOM 716 C C . GLY A 1 94 ? -6.462 -5.783 -3.977 1.00 96.62 94 GLY A C 1
ATOM 717 O O . GLY A 1 94 ? -6.306 -4.566 -4.032 1.00 96.62 94 GLY A O 1
ATOM 718 N N . GLN A 1 95 ? -6.580 -6.498 -5.103 1.00 97.50 95 GLN A N 1
ATOM 719 C CA . GLN A 1 95 ? -6.472 -5.889 -6.442 1.00 97.50 95 GLN A CA 1
ATOM 720 C C . GLN A 1 95 ? -7.493 -4.766 -6.681 1.00 97.50 95 GLN A C 1
ATOM 722 O O . GLN A 1 95 ? -7.200 -3.794 -7.376 1.00 97.50 95 GLN A O 1
ATOM 727 N N . HIS A 1 96 ? -8.698 -4.888 -6.121 1.00 97.25 96 HIS A N 1
ATOM 728 C CA . HIS A 1 96 ? -9.740 -3.867 -6.225 1.00 97.25 96 HIS A CA 1
ATOM 729 C C . HIS A 1 96 ? -9.354 -2.577 -5.478 1.00 97.25 96 HIS A C 1
ATOM 731 O O . HIS A 1 96 ? -9.581 -1.491 -6.006 1.00 97.25 96 HIS A O 1
ATOM 737 N N . ILE A 1 97 ? -8.678 -2.695 -4.328 1.00 97.88 97 ILE A N 1
ATOM 738 C CA . ILE A 1 97 ? -8.114 -1.569 -3.565 1.00 97.88 97 ILE A CA 1
ATOM 739 C C . ILE A 1 97 ? -7.062 -0.849 -4.410 1.00 97.88 97 ILE A C 1
ATOM 741 O O . ILE A 1 97 ? -7.123 0.370 -4.561 1.00 97.88 97 ILE A O 1
ATOM 745 N N . VAL A 1 98 ? -6.152 -1.603 -5.043 1.00 97.88 98 VAL A N 1
ATOM 746 C CA . VAL A 1 98 ? -5.136 -1.033 -5.946 1.00 97.88 98 VAL A CA 1
ATOM 747 C C . VAL A 1 98 ? -5.792 -0.251 -7.084 1.00 97.88 98 VAL A C 1
ATOM 749 O O . VAL A 1 98 ? -5.396 0.868 -7.385 1.00 97.88 98 VAL A O 1
ATOM 752 N N . ARG A 1 99 ? -6.846 -0.800 -7.695 1.00 97.31 99 ARG A N 1
ATOM 753 C CA . ARG A 1 99 ? -7.562 -0.146 -8.803 1.00 97.31 99 ARG A CA 1
ATOM 754 C C . ARG A 1 99 ? -8.304 1.130 -8.393 1.00 97.31 99 ARG A C 1
ATOM 756 O O . ARG A 1 99 ? -8.547 1.957 -9.266 1.00 97.31 99 ARG A O 1
ATOM 763 N N . LYS A 1 100 ? -8.701 1.252 -7.125 1.00 97.75 100 LYS A N 1
ATOM 764 C CA . LYS A 1 100 ? -9.542 2.344 -6.616 1.00 97.75 100 LYS A CA 1
ATOM 765 C C . LYS A 1 100 ? -8.729 3.489 -6.016 1.00 97.75 100 LYS A C 1
ATOM 767 O O . LYS A 1 100 ? -9.098 4.642 -6.205 1.00 97.75 100 LYS A O 1
ATOM 772 N N . TYR A 1 101 ? -7.638 3.172 -5.319 1.00 98.19 101 TYR A N 1
ATOM 773 C CA . TYR A 1 101 ? -6.917 4.140 -4.485 1.00 98.19 101 TYR A CA 1
ATOM 774 C C . TYR A 1 101 ? -5.509 4.477 -4.957 1.00 98.19 101 TYR A C 1
ATOM 776 O O . TYR A 1 101 ? -4.977 5.506 -4.552 1.00 98.19 101 TYR A O 1
ATOM 784 N N . PHE A 1 102 ? -4.904 3.649 -5.809 1.00 97.81 102 PHE A N 1
ATOM 785 C CA . PHE A 1 102 ? -3.575 3.936 -6.336 1.00 97.81 102 PHE A CA 1
ATOM 786 C C . PHE A 1 102 ? -3.663 4.650 -7.684 1.00 97.81 102 PHE A C 1
ATOM 788 O O . PHE A 1 102 ? -4.599 4.418 -8.457 1.00 97.81 102 PHE A O 1
ATOM 795 N N . PRO A 1 103 ? -2.655 5.472 -8.021 1.00 97.56 103 PRO A N 1
ATOM 796 C CA . PRO A 1 103 ? -2.527 6.010 -9.361 1.00 97.56 103 PRO A CA 1
ATOM 797 C C . PRO A 1 103 ? -2.492 4.905 -10.425 1.00 97.56 103 PRO A C 1
ATOM 799 O O . PRO A 1 103 ? -1.991 3.798 -10.216 1.00 97.56 103 PRO A O 1
ATOM 802 N N . TYR A 1 104 ? -3.014 5.226 -11.607 1.00 97.06 104 TYR A N 1
ATOM 803 C CA . TYR A 1 104 ? -3.259 4.259 -12.678 1.00 97.06 104 TYR A CA 1
ATOM 804 C C . TYR A 1 104 ? -2.023 3.446 -13.103 1.00 97.06 104 TYR A C 1
ATOM 806 O O . TYR A 1 104 ? -2.128 2.269 -13.448 1.00 97.06 104 TYR A O 1
ATOM 814 N N . ASN A 1 105 ? -0.843 4.061 -13.068 1.00 96.12 105 ASN A N 1
ATOM 815 C CA . ASN A 1 105 ? 0.426 3.422 -13.410 1.00 96.12 105 ASN A CA 1
ATOM 816 C C . ASN A 1 105 ? 0.776 2.241 -12.488 1.00 96.12 105 ASN A C 1
ATOM 818 O O . ASN A 1 105 ? 1.308 1.254 -12.989 1.00 96.12 105 ASN A O 1
ATOM 822 N N . PHE A 1 106 ? 0.416 2.269 -11.200 1.00 97.31 106 PHE A N 1
ATOM 823 C CA . PHE A 1 106 ? 0.626 1.130 -10.295 1.00 97.31 106 PHE A CA 1
ATOM 824 C C . PHE A 1 106 ? -0.104 -0.119 -10.786 1.00 97.31 106 PHE A C 1
ATOM 826 O O . PHE A 1 106 ? 0.463 -1.209 -10.798 1.00 97.31 106 PHE A O 1
ATOM 833 N N . ARG A 1 107 ? -1.339 0.045 -11.276 1.00 96.31 107 ARG A N 1
ATOM 834 C CA . ARG A 1 107 ? -2.101 -1.055 -11.873 1.00 96.31 107 ARG A CA 1
ATOM 835 C C . ARG A 1 107 ? -1.391 -1.633 -13.092 1.00 96.31 107 ARG A C 1
ATOM 837 O O . ARG A 1 107 ? -1.343 -2.847 -13.228 1.00 96.31 107 ARG A O 1
ATOM 844 N N . LEU A 1 108 ? -0.863 -0.782 -13.974 1.00 96.62 108 LEU A N 1
ATOM 845 C CA . LEU A 1 108 ? -0.153 -1.237 -15.173 1.00 96.62 108 LEU A CA 1
ATOM 846 C C . LEU A 1 108 ? 1.101 -2.040 -14.820 1.00 96.62 108 LEU A C 1
ATOM 848 O O . LEU A 1 108 ? 1.346 -3.077 -15.431 1.00 96.62 108 LEU A O 1
ATOM 852 N N . ILE A 1 109 ? 1.857 -1.567 -13.824 1.00 96.56 109 ILE A N 1
ATOM 853 C CA . ILE A 1 109 ? 3.074 -2.224 -13.344 1.00 96.56 109 ILE A CA 1
ATOM 854 C C . ILE A 1 109 ? 2.731 -3.599 -12.759 1.00 96.56 109 ILE A C 1
ATOM 856 O O . ILE A 1 109 ? 3.281 -4.603 -13.201 1.00 96.56 109 ILE A O 1
ATOM 860 N N . MET A 1 110 ? 1.787 -3.664 -11.814 1.00 96.38 110 MET A N 1
ATOM 861 C CA . MET A 1 110 ? 1.464 -4.912 -11.107 1.00 96.38 110 MET A CA 1
ATOM 862 C C . MET A 1 110 ? 0.753 -5.945 -11.987 1.00 96.38 110 MET A C 1
ATOM 864 O O . MET A 1 110 ? 0.919 -7.146 -11.790 1.00 96.38 110 MET A O 1
ATOM 868 N N . ALA A 1 111 ? -0.026 -5.495 -12.970 1.00 95.75 111 ALA A N 1
ATOM 869 C CA . ALA A 1 111 ? -0.704 -6.377 -13.914 1.00 95.75 111 ALA A CA 1
ATOM 870 C C .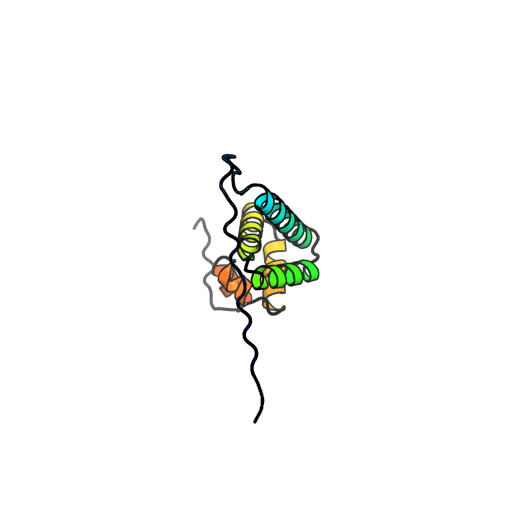 ALA A 1 111 ? 0.203 -6.873 -15.059 1.00 95.75 111 ALA A C 1
ATOM 872 O O . ALA A 1 111 ? -0.229 -7.722 -15.836 1.00 95.75 111 ALA A O 1
ATOM 873 N N . GLY A 1 112 ? 1.441 -6.372 -15.171 1.00 94.25 112 GLY A N 1
ATOM 874 C CA . GLY A 1 112 ? 2.370 -6.769 -16.234 1.00 94.25 112 GLY A CA 1
ATOM 875 C C . GLY A 1 112 ? 1.963 -6.265 -17.622 1.00 94.25 112 GLY A C 1
ATOM 876 O O . GLY A 1 112 ? 2.231 -6.919 -18.629 1.00 94.25 112 GLY A O 1
ATOM 877 N N . ASN A 1 113 ? 1.281 -5.121 -17.693 1.00 96.69 113 ASN A N 1
ATOM 878 C CA . ASN A 1 113 ? 0.818 -4.557 -18.957 1.00 96.69 113 ASN A CA 1
ATOM 879 C C . ASN A 1 113 ? 1.983 -4.009 -19.795 1.00 96.69 113 ASN A C 1
ATOM 881 O O . ASN A 1 113 ? 2.989 -3.537 -19.267 1.00 96.69 113 ASN A O 1
ATOM 885 N N . PHE A 1 114 ? 1.796 -3.956 -21.117 1.00 97.25 114 PHE A N 1
ATOM 886 C CA . PHE A 1 114 ? 2.688 -3.195 -21.991 1.00 97.25 114 PHE A CA 1
ATOM 887 C C . PHE A 1 114 ? 2.619 -1.702 -21.649 1.00 97.25 114 PHE A C 1
ATOM 889 O O . PHE A 1 114 ? 1.549 -1.089 -21.691 1.00 97.25 114 PHE A O 1
ATOM 896 N N . VAL A 1 115 ? 3.771 -1.115 -21.326 1.00 96.62 115 VAL A N 1
ATOM 897 C CA . VAL A 1 115 ? 3.906 0.294 -20.942 1.00 96.62 115 VAL A CA 1
ATOM 898 C C . VAL A 1 115 ? 5.056 0.957 -21.687 1.00 96.62 115 VAL A C 1
ATOM 900 O O . VAL A 1 115 ? 5.974 0.297 -22.168 1.00 96.62 115 VAL A O 1
ATOM 903 N N . LYS A 1 116 ? 5.011 2.287 -21.766 1.00 96.31 116 LYS A N 1
ATOM 904 C CA . LYS A 1 116 ? 6.134 3.109 -22.221 1.00 96.31 116 LYS A CA 1
ATOM 905 C C . LYS A 1 116 ? 6.814 3.724 -21.003 1.00 96.31 116 LYS A C 1
ATOM 907 O O . LYS A 1 116 ? 6.130 4.256 -20.131 1.00 96.31 116 LYS A O 1
ATOM 912 N N . LEU A 1 117 ? 8.142 3.687 -20.970 1.00 96.19 117 LEU A N 1
ATOM 913 C CA . LEU A 1 117 ? 8.947 4.438 -20.011 1.00 96.19 117 LEU A CA 1
ATOM 914 C C . LEU A 1 117 ? 9.404 5.722 -20.699 1.00 96.19 117 LEU A C 1
ATOM 916 O O . LEU A 1 117 ? 10.219 5.679 -21.616 1.00 96.19 117 LEU A O 1
ATOM 920 N N . ILE A 1 118 ? 8.816 6.846 -20.300 1.00 95.62 118 ILE A N 1
ATOM 921 C CA . ILE A 1 118 ? 9.121 8.168 -20.850 1.00 95.62 118 ILE A CA 1
ATOM 922 C C . ILE A 1 118 ? 9.886 8.925 -19.773 1.00 95.62 118 ILE A C 1
ATOM 924 O O . ILE A 1 118 ? 9.403 9.054 -18.645 1.00 95.62 118 ILE A O 1
ATOM 928 N N . TYR A 1 119 ? 11.093 9.378 -20.103 1.00 96.56 119 TYR A N 1
ATOM 929 C CA . TYR A 1 119 ? 11.895 10.159 -19.175 1.00 96.56 119 TYR A CA 1
ATOM 930 C C . TYR A 1 119 ? 11.218 11.509 -18.925 1.00 96.56 119 TYR A C 1
ATOM 932 O O . TYR A 1 119 ? 10.631 12.095 -19.823 1.00 96.56 119 TYR A O 1
ATOM 940 N N . ARG A 1 120 ? 11.230 12.006 -17.684 1.00 93.88 120 ARG A N 1
ATOM 941 C CA . ARG A 1 120 ? 10.438 13.200 -17.353 1.00 93.88 120 ARG A CA 1
ATOM 942 C C . ARG A 1 120 ? 10.998 14.485 -17.974 1.00 93.88 120 ARG A C 1
ATOM 944 O O . ARG A 1 120 ? 10.216 15.395 -18.234 1.00 93.88 120 ARG A O 1
ATOM 951 N N . ASN A 1 121 ? 12.314 14.563 -18.178 1.00 95.69 121 ASN A N 1
ATOM 952 C CA . ASN A 1 121 ? 12.989 15.802 -18.586 1.00 95.69 121 ASN A CA 1
ATOM 953 C C . ASN A 1 121 ? 13.403 15.840 -20.069 1.00 95.69 121 ASN A C 1
ATOM 955 O O . ASN A 1 121 ? 13.918 16.866 -20.503 1.00 95.69 121 ASN A O 1
ATOM 959 N N . TYR A 1 122 ? 13.224 14.748 -20.817 1.00 90.06 122 TYR A N 1
ATOM 960 C CA . TYR A 1 122 ? 13.632 14.589 -22.221 1.00 90.06 122 TYR A CA 1
ATOM 961 C C . TYR A 1 122 ? 12.511 13.899 -22.994 1.00 90.06 122 TYR A C 1
ATOM 963 O O . TYR A 1 122 ? 12.395 14.158 -24.209 1.00 90.06 122 TYR A O 1
#

Organism: NCBI:txid2607660

Foldseek 3Di:
DDDDDDDDDDDDPDDDDDDDDDPPPPPVVVVLVVLLVVLLVCLVVVVLVVNLVSCVVCVVVVNLVSVLVSLVVCVVVVPPSSLVNLLSCLVVVNLVSCVPRPPPVSNCVNVVHDDDDDDPPD

pLDDT: mean 83.78, std 22.08, range [36.38, 98.19]

Sequence (122 aa):
VIMKFLVVFASCVLAVSAGVTEMSAGSMSSSNKELEEKLYNSILTGDYDSAVRQSLEYENQGKGSIIQNVVNNLIIDGSRNTMEYCYKLWVGNGQHIVRKYFPYNFRLIMAGNFVKLIYRNY

Secondary structure (DSSP, 8-state):
-------------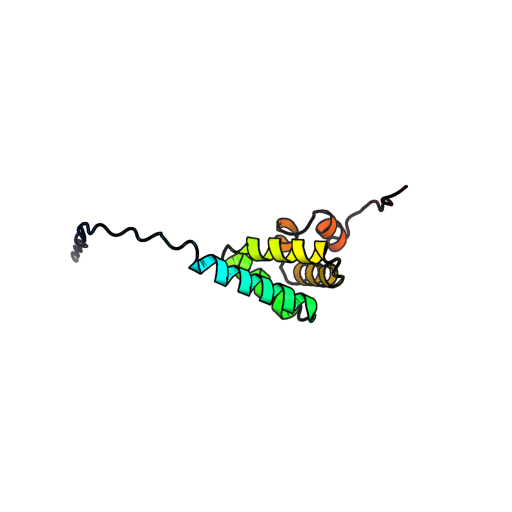-----------THHHHHHHHHHHHHHHHHHHTT-HHHHHHHHHHHHHTT-HHHHHHHHHHHHHTT-THHHHHHHHHHHTT-HHHHHHHS-HHHHHHHTT-------S--

Radius of gyration: 22.95 Å; chains: 1; bounding box: 70×46×48 Å

InterPro domains:
  IPR004943 Lepidopteran low molecular weight lipoprotein [PF03260] (34-122)
  IPR042046 Lepidopteran low molecular weight lipoprotein, N-terminal domain [G3DSA:1.10.10.2400] (25-103)